Protein AF-A0A397ILP9-F1 (afdb_monomer_lite)

Sequence (125 aa):
MTKKELRLRDDFYSFPTCLKCHKLYNKQEVEDYKENDINSVMKCRHVEFSNLATRRNRQCQTILSEQVLTIDRFKLKFKLVYPFAGIRQQLMAFYNRLNFKNFLRHWLNRTNSDEILSDIYDGQI

Radius of gyration: 21.61 Å; chains: 1; bounding box: 27×54×57 Å

Structure (mmCIF, N/CA/C/O backbone):
data_AF-A0A397ILP9-F1
#
_entry.id   AF-A0A397ILP9-F1
#
loop_
_atom_site.group_PDB
_atom_site.id
_atom_site.type_symbol
_atom_site.label_atom_id
_atom_site.label_alt_id
_atom_site.label_comp_id
_atom_site.label_asym_id
_atom_site.label_entity_id
_atom_site.label_seq_id
_atom_site.pdbx_PDB_ins_code
_atom_site.Cartn_x
_atom_site.Cartn_y
_atom_site.Cartn_z
_atom_site.occupancy
_atom_site.B_iso_or_equiv
_atom_site.auth_seq_id
_atom_site.auth_comp_id
_atom_site.auth_asym_id
_atom_site.auth_atom_id
_atom_site.pdbx_PDB_model_num
ATOM 1 N N . MET A 1 1 ? -5.388 -23.441 -3.699 1.00 49.78 1 MET A N 1
ATOM 2 C CA . MET A 1 1 ? -4.508 -24.589 -4.012 1.00 49.78 1 MET A CA 1
ATOM 3 C C . MET A 1 1 ? -3.718 -24.386 -5.312 1.00 49.78 1 MET A C 1
ATOM 5 O O . MET A 1 1 ? -2.553 -24.743 -5.342 1.00 49.78 1 MET A O 1
ATOM 9 N N . THR A 1 2 ? -4.241 -23.648 -6.293 1.00 55.81 2 THR A N 1
ATOM 10 C CA . THR A 1 2 ? -3.630 -23.375 -7.615 1.00 55.81 2 THR A CA 1
ATOM 11 C C . THR A 1 2 ? -2.305 -22.584 -7.649 1.00 55.81 2 THR A C 1
ATOM 13 O O . THR A 1 2 ? -1.452 -22.865 -8.483 1.00 55.81 2 THR A O 1
ATOM 16 N N . LYS A 1 3 ? -2.062 -21.613 -6.752 1.00 52.75 3 LYS A N 1
ATOM 17 C CA . LYS A 1 3 ? -0.827 -20.782 -6.792 1.00 52.75 3 LYS A CA 1
ATOM 18 C C . LYS A 1 3 ? 0.470 -21.585 -6.563 1.00 52.75 3 LYS A C 1
ATOM 20 O O . LYS A 1 3 ? 1.501 -21.262 -7.145 1.00 52.75 3 LYS A O 1
ATOM 25 N N . LYS A 1 4 ? 0.411 -22.625 -5.716 1.00 55.94 4 LYS A N 1
ATOM 26 C CA . LYS A 1 4 ? 1.566 -23.470 -5.347 1.00 55.94 4 LYS A CA 1
ATOM 27 C C . LYS A 1 4 ? 1.974 -24.414 -6.483 1.00 55.94 4 LYS A C 1
ATOM 29 O O . LYS A 1 4 ? 3.165 -24.609 -6.700 1.00 55.94 4 LYS A O 1
ATOM 34 N N . GLU A 1 5 ? 1.000 -24.952 -7.215 1.00 60.16 5 GLU A N 1
ATOM 35 C CA . GLU A 1 5 ? 1.229 -25.840 -8.366 1.00 60.16 5 GLU A CA 1
ATOM 36 C C . GLU A 1 5 ? 1.837 -25.096 -9.559 1.00 60.16 5 GLU A C 1
ATOM 38 O O . GLU A 1 5 ? 2.723 -25.621 -10.225 1.00 60.16 5 GLU A O 1
ATOM 43 N N . LEU A 1 6 ? 1.447 -23.834 -9.774 1.00 68.25 6 LEU A N 1
ATOM 44 C CA . LEU A 1 6 ? 1.949 -23.010 -10.880 1.00 68.25 6 LEU A CA 1
ATOM 45 C C . LEU A 1 6 ? 3.347 -22.408 -10.639 1.00 68.25 6 LEU A C 1
ATOM 47 O O . LEU A 1 6 ? 3.843 -21.673 -11.489 1.00 68.25 6 LEU A O 1
ATOM 51 N N . ARG A 1 7 ? 3.984 -22.672 -9.484 1.00 55.47 7 ARG A N 1
ATOM 52 C CA . ARG A 1 7 ? 5.273 -22.071 -9.068 1.00 55.47 7 ARG A CA 1
ATOM 53 C C . ARG A 1 7 ? 5.322 -20.540 -9.209 1.00 55.47 7 ARG A C 1
ATOM 55 O O . ARG A 1 7 ? 6.402 -19.965 -9.348 1.00 55.47 7 ARG A O 1
ATOM 62 N N . LEU A 1 8 ? 4.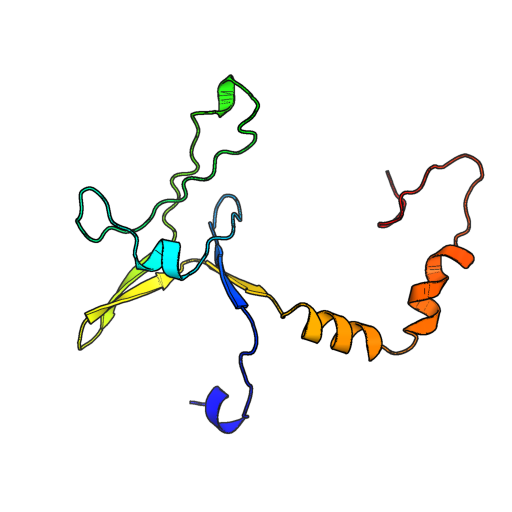168 -19.873 -9.149 1.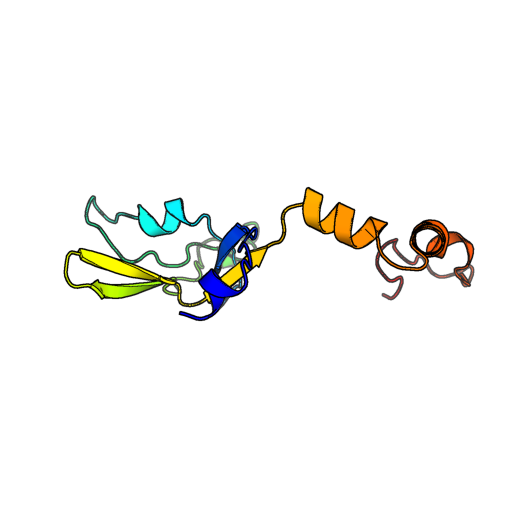00 63.81 8 LEU A N 1
ATOM 63 C CA . LEU A 1 8 ? 4.084 -18.417 -9.180 1.00 63.81 8 LEU A CA 1
ATOM 64 C C . LEU A 1 8 ? 4.617 -17.897 -7.844 1.00 63.81 8 LEU A C 1
ATOM 66 O O . LEU A 1 8 ? 3.904 -17.890 -6.838 1.00 63.81 8 LEU A O 1
ATOM 70 N N . ARG A 1 9 ? 5.901 -17.527 -7.820 1.00 60.94 9 ARG A N 1
ATOM 71 C CA . ARG A 1 9 ? 6.497 -16.848 -6.672 1.00 60.94 9 ARG A CA 1
ATOM 72 C C . ARG A 1 9 ? 5.882 -15.456 -6.548 1.00 60.94 9 ARG A C 1
ATOM 74 O O . ARG A 1 9 ? 5.933 -14.666 -7.486 1.00 60.94 9 ARG A O 1
ATOM 81 N N . ASP A 1 10 ? 5.298 -15.171 -5.387 1.00 64.69 10 ASP A N 1
ATOM 82 C CA . ASP A 1 10 ? 4.909 -13.814 -4.999 1.00 64.69 10 ASP A CA 1
ATOM 83 C C . ASP A 1 10 ? 6.175 -13.084 -4.541 1.00 64.69 10 ASP A C 1
ATOM 85 O O . ASP A 1 10 ? 6.468 -12.989 -3.353 1.00 64.69 10 ASP A O 1
ATOM 89 N N . ASP A 1 11 ? 6.970 -12.607 -5.497 1.00 73.50 11 ASP A N 1
ATOM 90 C CA . ASP A 1 11 ? 8.186 -11.848 -5.193 1.00 73.50 11 ASP A CA 1
ATOM 91 C C . ASP A 1 11 ? 7.895 -10.343 -4.974 1.00 73.50 11 ASP A C 1
ATOM 93 O O . ASP A 1 11 ? 8.792 -9.502 -5.076 1.00 73.50 11 ASP A O 1
ATOM 97 N N . PHE A 1 12 ? 6.632 -9.991 -4.717 1.00 82.88 12 PHE A N 1
ATOM 98 C CA . PHE A 1 12 ? 6.190 -8.622 -4.480 1.00 82.88 12 PHE A CA 1
ATOM 99 C C . PHE A 1 12 ? 6.276 -8.270 -2.995 1.00 82.88 12 PHE A C 1
ATOM 101 O O . PHE A 1 12 ? 5.841 -9.023 -2.121 1.00 82.88 12 PHE A O 1
ATOM 108 N N . TYR A 1 13 ? 6.746 -7.061 -2.710 1.00 87.19 13 TYR A N 1
ATOM 109 C CA . TYR A 1 13 ? 6.564 -6.452 -1.401 1.00 87.19 13 TYR A CA 1
ATOM 110 C C . TYR A 1 13 ? 5.089 -6.086 -1.231 1.00 87.19 13 TYR A C 1
ATOM 112 O O . TYR A 1 13 ? 4.486 -5.480 -2.112 1.00 87.19 13 TYR A O 1
ATOM 120 N N . SER A 1 14 ? 4.495 -6.469 -0.104 1.00 89.88 14 SER A N 1
ATOM 121 C CA . SER A 1 14 ? 3.090 -6.191 0.199 1.00 89.88 14 SER A CA 1
ATOM 122 C C . SER A 1 14 ? 2.990 -5.110 1.264 1.00 89.88 14 SER A C 1
ATOM 124 O O . SER A 1 14 ? 3.424 -5.319 2.396 1.00 89.88 14 SER A O 1
ATOM 126 N N . PHE A 1 15 ? 2.381 -3.981 0.911 1.00 94.50 15 PHE A N 1
ATOM 127 C CA . PHE A 1 15 ? 2.192 -2.854 1.819 1.00 94.50 15 PHE A CA 1
ATOM 128 C C . PHE A 1 15 ? 0.719 -2.723 2.219 1.00 94.50 15 PHE A C 1
ATOM 130 O O . PHE A 1 15 ? -0.130 -2.484 1.349 1.00 94.50 15 PHE A O 1
ATOM 137 N N . PRO A 1 16 ? 0.373 -2.845 3.514 1.00 95.62 16 PRO A N 1
ATOM 138 C CA . PRO A 1 16 ? -0.934 -2.422 3.998 1.00 95.62 16 PRO A CA 1
ATOM 139 C C . PRO A 1 16 ? -1.196 -0.970 3.609 1.00 95.62 16 PRO A C 1
ATOM 141 O O . PRO A 1 16 ? -0.342 -0.100 3.784 1.00 95.62 16 PRO A O 1
ATOM 144 N N . THR A 1 17 ? -2.374 -0.713 3.054 1.00 96.88 17 THR A N 1
ATOM 145 C CA . THR A 1 17 ? -2.704 0.590 2.477 1.00 96.88 17 THR A CA 1
ATOM 146 C C . THR A 1 17 ? -3.977 1.136 3.099 1.00 96.88 17 THR A C 1
ATOM 148 O O . THR A 1 17 ? -4.967 0.425 3.266 1.00 96.88 17 THR A O 1
ATOM 151 N N . CYS A 1 18 ? -3.971 2.422 3.439 1.00 96.94 18 CYS A N 1
ATOM 152 C CA . CYS A 1 18 ? -5.183 3.094 3.881 1.00 96.94 18 CYS A CA 1
ATOM 153 C C . CYS A 1 18 ? -6.170 3.243 2.715 1.00 96.94 18 CYS A C 1
ATOM 155 O O . CYS A 1 18 ? -5.858 3.899 1.729 1.00 96.94 18 CYS A O 1
ATOM 157 N N . LEU A 1 19 ? -7.389 2.717 2.860 1.00 96.12 19 LEU A N 1
ATOM 158 C CA . LEU A 1 19 ? -8.450 2.835 1.849 1.00 96.12 19 LEU A CA 1
ATOM 159 C C . LEU A 1 19 ? -8.884 4.280 1.549 1.00 96.12 19 LEU A C 1
ATOM 161 O O . LEU A 1 19 ? -9.486 4.528 0.513 1.00 96.12 19 LEU A O 1
ATOM 165 N N . LYS A 1 20 ? -8.636 5.224 2.467 1.00 95.12 20 LYS A N 1
ATOM 166 C CA . LYS A 1 20 ? -9.095 6.615 2.333 1.00 95.12 20 LYS A CA 1
ATOM 167 C C . LYS A 1 20 ? -8.040 7.541 1.732 1.00 95.12 20 LYS A C 1
ATOM 169 O O . LYS A 1 20 ? -8.364 8.336 0.863 1.00 95.12 20 LYS A O 1
ATOM 174 N N . CYS A 1 21 ? -6.800 7.474 2.219 1.00 94.19 21 CYS A N 1
ATOM 175 C CA . CYS A 1 21 ? -5.720 8.375 1.788 1.00 94.19 21 CYS A CA 1
ATOM 176 C C . CYS A 1 21 ? -4.579 7.670 1.044 1.00 94.19 21 CYS A C 1
ATOM 178 O O . CYS A 1 21 ? -3.576 8.304 0.742 1.00 94.19 21 CYS A O 1
ATOM 180 N N . HIS A 1 22 ? -4.690 6.362 0.796 1.00 95.12 22 HIS A N 1
ATOM 181 C CA . HIS A 1 22 ? -3.700 5.552 0.075 1.00 95.12 22 HIS A CA 1
ATOM 182 C C . HIS A 1 22 ? -2.287 5.546 0.676 1.00 95.12 22 HIS A C 1
ATOM 184 O O . HIS A 1 22 ? -1.339 5.078 0.048 1.00 95.12 22 HIS A O 1
ATOM 190 N N . LYS A 1 23 ? -2.127 6.001 1.927 1.00 95.94 23 LYS A N 1
ATOM 191 C CA . LYS A 1 23 ? -0.857 5.884 2.641 1.00 95.94 23 LYS A CA 1
ATOM 192 C C . LYS A 1 23 ? -0.476 4.409 2.785 1.00 95.94 23 LYS A C 1
ATOM 194 O O . LYS A 1 23 ? -1.252 3.620 3.329 1.00 95.94 23 LYS A O 1
ATOM 199 N N . LEU A 1 24 ? 0.731 4.087 2.324 1.00 96.50 24 LEU A N 1
ATOM 200 C CA . LEU A 1 24 ? 1.384 2.793 2.496 1.00 96.50 24 LEU A CA 1
ATOM 201 C C . LEU A 1 24 ? 2.042 2.707 3.878 1.00 96.50 24 LEU A C 1
ATOM 203 O O . LEU A 1 24 ? 2.683 3.667 4.319 1.00 96.50 24 LEU A O 1
ATOM 207 N N . TYR A 1 25 ? 1.904 1.552 4.520 1.00 96.56 25 TYR A N 1
ATOM 208 C CA . TYR A 1 25 ? 2.507 1.217 5.809 1.00 96.56 25 TYR A CA 1
ATOM 209 C C . TYR A 1 25 ? 3.428 0.008 5.679 1.00 96.56 25 TYR A C 1
ATOM 211 O O . TYR A 1 25 ? 3.248 -0.819 4.784 1.00 96.56 25 TYR A O 1
ATOM 219 N N . ASN A 1 26 ?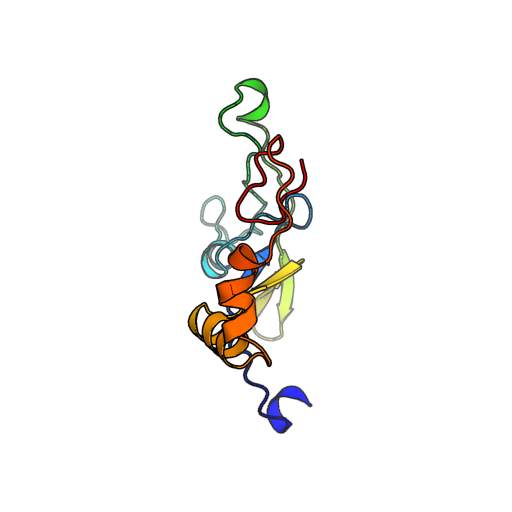 4.400 -0.122 6.585 1.00 94.25 26 ASN A N 1
ATOM 220 C CA . ASN A 1 26 ? 5.150 -1.368 6.699 1.00 94.25 26 ASN A CA 1
ATOM 221 C C . ASN A 1 26 ? 4.249 -2.439 7.334 1.00 94.25 26 ASN A C 1
ATOM 223 O O . ASN A 1 26 ? 3.482 -2.156 8.250 1.00 94.25 26 ASN A O 1
ATOM 227 N N . LYS A 1 27 ? 4.331 -3.680 6.852 1.00 92.56 27 LYS A N 1
ATOM 228 C CA . LYS A 1 27 ? 3.507 -4.778 7.355 1.00 92.56 27 LYS A CA 1
ATOM 229 C C . LYS A 1 27 ? 3.708 -5.025 8.857 1.00 92.56 27 LYS A C 1
ATOM 231 O O . LYS A 1 27 ? 2.717 -5.107 9.574 1.00 92.56 27 LYS A O 1
ATOM 236 N N . GLN A 1 28 ? 4.959 -5.075 9.322 1.00 92.38 28 GLN A N 1
ATOM 237 C CA . GLN A 1 28 ? 5.277 -5.294 10.741 1.00 92.38 28 GLN A CA 1
ATOM 238 C C . GLN A 1 28 ? 4.774 -4.159 11.633 1.00 92.38 28 GLN A C 1
ATOM 240 O O . GLN A 1 28 ? 4.214 -4.419 12.686 1.00 92.38 28 GLN A O 1
ATOM 245 N N . GLU A 1 29 ? 4.867 -2.907 11.175 1.00 93.56 29 GLU A N 1
ATOM 246 C CA . GLU A 1 29 ? 4.350 -1.746 11.918 1.00 93.56 29 GLU A CA 1
ATOM 247 C C . GLU A 1 29 ? 2.852 -1.884 12.238 1.00 93.56 29 GLU A C 1
ATOM 249 O O . GLU A 1 29 ? 2.411 -1.513 13.323 1.00 93.56 29 GLU A O 1
ATOM 254 N N . VAL A 1 30 ? 2.072 -2.429 11.299 1.00 93.38 30 VAL A N 1
ATOM 255 C CA . VAL A 1 30 ? 0.629 -2.632 11.481 1.00 93.38 30 VAL A CA 1
ATOM 256 C C . VAL A 1 30 ? 0.332 -3.889 12.302 1.00 93.38 30 VAL A C 1
ATOM 258 O O . VAL A 1 30 ? -0.632 -3.892 13.065 1.00 93.38 30 VAL A O 1
ATOM 261 N N . GLU A 1 31 ? 1.118 -4.957 12.138 1.00 91.69 31 GLU A N 1
ATOM 262 C CA . GLU A 1 31 ? 0.920 -6.226 12.855 1.00 91.69 31 GLU A CA 1
ATOM 263 C C . GLU A 1 31 ? 1.320 -6.150 14.329 1.00 91.69 31 GLU A C 1
ATOM 265 O O . GLU A 1 31 ? 0.607 -6.681 15.180 1.00 91.69 31 GLU A O 1
ATOM 270 N N . ASP A 1 32 ? 2.402 -5.437 14.631 1.00 92.25 32 ASP A N 1
ATOM 271 C CA . ASP A 1 32 ? 2.949 -5.289 15.981 1.00 92.25 32 ASP A CA 1
ATOM 272 C C . ASP A 1 32 ? 2.329 -4.102 16.739 1.00 92.25 32 ASP A C 1
ATOM 274 O O . ASP A 1 32 ? 2.757 -3.758 17.844 1.00 92.25 32 ASP A O 1
ATOM 278 N N . TYR A 1 33 ? 1.316 -3.457 16.152 1.00 92.50 33 TYR A N 1
ATOM 279 C CA . TYR A 1 33 ? 0.675 -2.286 16.726 1.00 92.50 33 TYR A CA 1
ATOM 280 C C . TYR A 1 33 ? 0.012 -2.588 18.076 1.00 92.50 33 TYR A C 1
ATOM 282 O O . TYR A 1 33 ? -0.844 -3.469 18.207 1.00 92.50 33 TYR A O 1
ATOM 290 N N . LYS A 1 34 ? 0.352 -1.768 19.072 1.00 91.25 34 LYS A N 1
ATOM 291 C CA . LYS A 1 34 ? -0.239 -1.794 20.410 1.00 91.25 34 LYS A CA 1
ATOM 292 C C . LYS A 1 34 ? -0.719 -0.411 20.815 1.00 91.25 34 LYS A C 1
ATOM 294 O O . LYS A 1 34 ? -0.106 0.606 20.491 1.00 91.25 34 LYS A O 1
ATOM 299 N N . GLU A 1 35 ? -1.815 -0.386 21.555 1.00 90.81 35 GLU A N 1
ATOM 300 C CA . GLU A 1 35 ? -2.384 0.809 22.161 1.00 90.81 35 GLU A CA 1
ATOM 301 C C . GLU A 1 35 ? -2.449 0.570 23.668 1.00 90.81 35 GLU A C 1
ATOM 303 O O . GLU A 1 35 ? -3.105 -0.367 24.113 1.00 90.81 35 GLU A O 1
ATOM 308 N N . ASN A 1 36 ? -1.713 1.373 24.445 1.00 90.12 36 ASN A N 1
ATOM 309 C CA . ASN A 1 36 ? -1.532 1.172 25.890 1.00 90.12 36 ASN A CA 1
ATOM 310 C C . ASN A 1 36 ? -1.058 -0.257 26.237 1.00 90.12 36 ASN A C 1
ATOM 312 O O . ASN A 1 36 ? -1.639 -0.913 27.095 1.00 90.12 36 ASN A O 1
ATOM 316 N N . ASP A 1 37 ? -0.056 -0.759 25.504 1.00 88.44 37 ASP A N 1
ATOM 317 C CA . ASP A 1 37 ? 0.501 -2.124 25.598 1.00 88.44 37 ASP A CA 1
ATOM 318 C C . ASP A 1 37 ? -0.462 -3.283 25.285 1.00 88.44 37 ASP A C 1
ATOM 320 O O . ASP A 1 37 ? -0.075 -4.454 25.334 1.00 88.44 37 ASP A O 1
ATOM 324 N N . ILE A 1 38 ? -1.687 -2.975 24.855 1.00 87.31 38 ILE A N 1
ATOM 325 C CA . ILE A 1 38 ? -2.693 -3.953 24.442 1.00 87.31 38 ILE A CA 1
ATOM 326 C C . ILE A 1 38 ? -2.696 -4.051 22.915 1.00 87.31 38 ILE A C 1
ATOM 328 O O . ILE A 1 38 ? -2.687 -3.039 22.210 1.00 87.31 38 ILE A O 1
ATOM 332 N N . ASN A 1 39 ? -2.733 -5.276 22.385 1.00 84.12 39 ASN A N 1
ATOM 333 C CA . ASN A 1 39 ? -2.874 -5.505 20.946 1.00 84.12 39 ASN A CA 1
ATOM 334 C C . ASN A 1 39 ? -4.180 -4.862 20.452 1.00 84.12 39 ASN A C 1
ATOM 336 O O . ASN A 1 39 ? -5.271 -5.248 20.873 1.00 84.12 39 ASN A O 1
ATOM 340 N N . SER A 1 40 ? -4.062 -3.893 19.548 1.00 88.12 40 SER A N 1
ATOM 341 C CA . SER A 1 40 ? -5.184 -3.107 19.028 1.00 88.12 40 SER A CA 1
ATOM 342 C C . SER A 1 40 ? -5.151 -3.105 17.502 1.00 88.12 40 SER A C 1
ATOM 344 O O . SER A 1 40 ? -4.151 -3.456 16.877 1.00 88.12 40 SER A O 1
ATOM 346 N N . VAL A 1 41 ? -6.261 -2.733 16.872 1.00 90.88 41 VAL A N 1
ATOM 347 C CA . VAL A 1 41 ? -6.296 -2.563 15.419 1.00 90.88 41 VAL A CA 1
ATOM 348 C C . VAL A 1 41 ? -5.779 -1.172 15.077 1.00 90.88 41 VAL A C 1
ATOM 350 O O . VAL A 1 41 ? -6.378 -0.162 15.448 1.00 90.88 41 VAL A O 1
ATOM 353 N N . MET A 1 42 ? -4.685 -1.115 14.318 1.00 94.50 42 MET A N 1
ATOM 354 C CA . MET A 1 42 ? -4.099 0.155 13.912 1.00 94.50 42 MET A CA 1
ATOM 355 C C . MET A 1 42 ? -5.062 0.974 13.039 1.00 94.50 42 MET A C 1
ATOM 357 O O . MET A 1 42 ? -5.609 0.505 12.032 1.00 94.50 42 MET A O 1
ATOM 361 N N . LYS A 1 43 ? -5.210 2.248 13.404 1.00 95.69 43 LYS A N 1
ATOM 362 C CA . LYS A 1 43 ? -5.859 3.276 12.586 1.00 95.69 43 LYS A CA 1
ATOM 363 C C . LYS A 1 43 ? -4.808 4.068 11.818 1.00 95.69 43 LYS A C 1
ATOM 365 O O . LYS A 1 43 ? -3.702 4.298 12.302 1.00 95.69 43 LYS A O 1
ATOM 370 N N . CYS A 1 44 ? -5.162 4.527 10.626 1.00 95.88 44 CYS A N 1
ATOM 371 C CA . CYS A 1 44 ? -4.299 5.353 9.800 1.00 95.88 44 CYS A CA 1
ATOM 372 C C . CYS A 1 44 ? -3.983 6.677 10.511 1.00 95.88 44 CYS A C 1
ATOM 374 O O . CYS A 1 44 ? -4.863 7.505 10.743 1.00 95.88 44 CYS A O 1
ATOM 376 N N . ARG A 1 45 ? -2.702 6.891 10.810 1.00 93.31 45 ARG A N 1
ATOM 377 C CA . ARG A 1 45 ? -2.183 8.106 11.459 1.00 93.31 45 ARG A CA 1
ATOM 378 C C . ARG A 1 45 ? -1.689 9.163 10.468 1.00 93.31 45 ARG A C 1
ATOM 380 O O . ARG A 1 45 ? -1.089 10.150 10.877 1.00 93.31 45 ARG A O 1
ATOM 387 N N . HIS A 1 46 ? -1.905 8.959 9.166 1.00 95.00 46 HIS A N 1
ATOM 388 C CA . HIS A 1 46 ? -1.460 9.909 8.151 1.00 95.00 46 HIS A CA 1
ATOM 389 C C . HIS A 1 46 ? -2.163 11.260 8.317 1.00 95.00 46 HIS A C 1
ATOM 391 O O . HIS A 1 46 ? -3.386 11.311 8.476 1.00 95.00 46 HIS A O 1
ATOM 397 N N . VAL A 1 47 ? -1.371 12.330 8.258 1.00 92.38 47 VAL A N 1
ATOM 398 C CA . VAL A 1 47 ? -1.827 13.717 8.214 1.00 92.38 47 VAL A CA 1
ATOM 399 C C . VAL A 1 47 ? -1.474 14.267 6.842 1.00 92.38 47 VAL A C 1
ATOM 401 O O . VAL A 1 47 ? -0.298 14.368 6.487 1.00 92.38 47 VAL A O 1
ATOM 404 N N . GLU A 1 48 ? -2.500 14.611 6.078 1.00 87.56 48 GLU A N 1
ATOM 405 C CA . GLU A 1 48 ? -2.332 15.235 4.773 1.00 87.56 48 GLU A CA 1
ATOM 406 C C . GLU A 1 48 ? -1.898 16.697 4.957 1.00 87.56 48 GLU A C 1
ATOM 408 O O . GLU A 1 48 ? -2.506 17.437 5.735 1.00 87.56 48 GLU A O 1
ATOM 413 N N . PHE A 1 49 ? -0.849 17.119 4.246 1.00 85.06 49 PHE A N 1
ATOM 414 C CA . PHE A 1 49 ? -0.273 18.465 4.354 1.00 85.06 49 PHE A CA 1
ATOM 415 C C . PHE A 1 49 ? 0.076 18.866 5.796 1.00 85.06 49 PHE A C 1
ATOM 417 O O . PHE A 1 49 ? -0.359 19.907 6.293 1.00 85.06 49 PHE A O 1
ATOM 424 N N . SER A 1 50 ? 0.920 18.072 6.461 1.00 82.50 50 SER A N 1
ATOM 425 C CA . SER A 1 50 ? 1.408 18.341 7.826 1.00 82.50 50 SER A CA 1
ATOM 426 C C . SER A 1 50 ? 2.021 19.735 8.011 1.00 82.50 50 SER A C 1
ATOM 428 O O . SER A 1 50 ? 2.101 20.243 9.123 1.00 82.50 50 SER A O 1
ATOM 430 N N . ASN A 1 51 ? 2.447 20.396 6.938 1.00 85.31 51 ASN A N 1
ATOM 431 C CA . ASN A 1 51 ? 3.032 21.729 7.028 1.00 85.31 51 ASN A CA 1
ATOM 432 C C . ASN A 1 51 ? 1.974 22.831 7.231 1.00 85.31 51 ASN A C 1
ATOM 434 O O . ASN A 1 51 ? 2.302 23.874 7.798 1.00 85.31 51 ASN A O 1
ATOM 438 N N . LEU A 1 52 ? 0.703 22.588 6.880 1.00 84.75 52 LEU A N 1
ATOM 439 C CA . LEU A 1 52 ? -0.400 23.540 7.045 1.00 84.75 52 LEU A CA 1
ATOM 440 C C . LEU A 1 52 ? -0.971 23.501 8.468 1.00 84.75 52 LEU A C 1
ATOM 442 O O . LEU A 1 52 ? -1.513 22.485 8.907 1.00 84.75 52 LEU A O 1
ATOM 446 N N . ALA A 1 53 ? -0.921 24.637 9.170 1.00 79.06 53 ALA A N 1
ATOM 447 C CA . ALA A 1 53 ? -1.352 24.756 10.567 1.00 79.06 53 ALA A CA 1
ATOM 448 C C . ALA A 1 53 ? -2.785 24.243 10.820 1.00 79.06 53 ALA A C 1
ATOM 450 O O . ALA A 1 53 ? -3.030 23.554 11.806 1.00 79.06 53 ALA A O 1
ATOM 451 N N . THR A 1 54 ? -3.715 24.494 9.895 1.00 80.56 54 THR A N 1
ATOM 452 C CA . THR A 1 54 ? -5.125 24.075 10.002 1.00 80.56 54 THR A CA 1
ATOM 453 C C . THR A 1 54 ? -5.350 22.569 9.822 1.00 80.56 54 THR A C 1
ATOM 455 O O . THR A 1 54 ? -6.399 22.052 10.217 1.00 80.56 54 THR A O 1
ATOM 458 N N . ARG A 1 55 ? -4.387 21.851 9.226 1.00 77.00 55 ARG A N 1
ATOM 459 C CA . ARG A 1 55 ? -4.484 20.412 8.926 1.00 77.00 55 ARG A CA 1
ATOM 460 C C . ARG A 1 55 ? -3.554 19.539 9.765 1.00 77.00 55 ARG A C 1
ATOM 462 O O . ARG A 1 55 ? -3.807 18.343 9.841 1.00 77.00 55 ARG A O 1
ATOM 469 N N . ARG A 1 56 ? -2.573 20.117 10.472 1.00 73.44 56 ARG A N 1
ATOM 470 C CA . ARG A 1 56 ? -1.595 19.408 11.330 1.00 73.44 56 ARG A CA 1
ATOM 471 C C . ARG A 1 56 ? -2.187 18.350 12.260 1.00 73.44 56 ARG A C 1
ATOM 473 O O . ARG A 1 56 ? -1.579 17.303 12.447 1.00 73.44 56 ARG A O 1
ATOM 480 N N . ASN A 1 57 ? -3.377 18.599 12.799 1.00 77.75 57 ASN A N 1
ATOM 481 C CA . ASN A 1 57 ? -4.012 17.705 13.770 1.00 77.75 57 ASN A CA 1
ATOM 482 C C . ASN A 1 57 ? -5.076 16.778 13.150 1.00 77.75 57 ASN A C 1
ATOM 484 O O . ASN A 1 57 ? -5.714 16.005 13.860 1.00 77.75 57 ASN A O 1
ATOM 488 N N . ARG A 1 58 ? -5.295 16.836 11.828 1.00 87.50 58 ARG A N 1
ATOM 489 C CA . ARG A 1 58 ? -6.333 16.055 11.138 1.00 87.50 58 ARG A CA 1
ATOM 490 C C . ARG A 1 58 ? -5.764 14.729 10.638 1.00 87.50 58 ARG A C 1
ATOM 492 O O . ARG A 1 58 ? -5.398 14.591 9.474 1.00 87.50 58 ARG A O 1
ATOM 499 N N . GLN A 1 59 ? -5.695 13.748 11.534 1.00 92.25 59 GLN A N 1
ATOM 500 C CA . GLN A 1 59 ? -5.331 12.377 11.175 1.00 92.25 59 GLN A CA 1
ATOM 501 C C . GLN A 1 59 ? -6.468 11.669 10.426 1.00 92.25 59 GLN A C 1
ATOM 503 O O . GLN A 1 59 ? -7.647 11.875 10.711 1.00 92.25 59 GLN A O 1
ATOM 508 N N . CYS A 1 60 ? -6.109 10.787 9.491 1.00 94.25 60 CYS A N 1
ATOM 509 C CA . CYS A 1 60 ? -7.063 10.043 8.668 1.00 94.25 60 CYS A CA 1
ATOM 510 C C . CYS A 1 60 ? -7.999 9.124 9.478 1.00 94.25 60 CYS A C 1
ATOM 512 O O . CYS A 1 60 ? -9.178 9.012 9.145 1.00 94.25 60 CYS A O 1
ATOM 514 N N . GLN A 1 61 ? -7.474 8.449 10.506 1.00 94.75 61 GLN A N 1
ATOM 515 C CA . GLN A 1 61 ? -8.177 7.564 11.451 1.00 94.75 61 GLN A CA 1
ATOM 516 C C . GLN A 1 61 ? -8.877 6.328 10.848 1.00 94.75 61 GLN A C 1
ATOM 518 O O . GLN A 1 61 ? -9.534 5.568 11.557 1.00 94.75 61 GLN A O 1
ATOM 523 N N . THR A 1 62 ? -8.711 6.068 9.550 1.00 96.88 62 THR A N 1
ATOM 524 C CA . THR A 1 62 ? -9.284 4.893 8.878 1.00 96.88 62 THR A CA 1
ATOM 525 C C . THR A 1 62 ? -8.629 3.601 9.363 1.00 96.88 62 THR A C 1
ATOM 527 O O . THR A 1 62 ? -7.407 3.496 9.388 1.00 96.88 62 THR A O 1
ATOM 530 N N . ILE A 1 63 ? -9.438 2.604 9.715 1.00 96.12 63 ILE A N 1
ATOM 531 C CA . ILE A 1 63 ? -8.978 1.278 10.152 1.00 96.12 63 ILE A CA 1
ATOM 532 C C . ILE A 1 63 ? -8.253 0.558 9.002 1.00 96.12 63 ILE A C 1
ATOM 534 O O . ILE A 1 63 ? -8.786 0.492 7.893 1.00 96.12 63 ILE A O 1
ATOM 538 N N . LEU A 1 64 ? -7.064 0.005 9.267 1.00 96.31 64 LEU A N 1
ATOM 539 C CA . LEU A 1 64 ? -6.218 -0.628 8.243 1.00 96.31 64 LEU A CA 1
ATOM 540 C C . LEU A 1 64 ? -6.488 -2.129 8.045 1.00 96.31 64 LEU A C 1
ATOM 542 O O . LEU A 1 64 ? -6.264 -2.663 6.956 1.00 96.31 64 LEU A O 1
ATOM 546 N N . SER A 1 65 ? -6.966 -2.817 9.078 1.00 94.38 65 SER A N 1
ATOM 547 C CA . SER A 1 65 ? -7.139 -4.270 9.083 1.00 94.38 65 SER A CA 1
ATOM 548 C C . SER A 1 65 ? -8.366 -4.706 9.874 1.00 94.38 65 SER A C 1
ATOM 550 O O . SER A 1 65 ? -8.930 -3.958 10.667 1.00 94.38 65 SER A O 1
ATOM 552 N N . GLU A 1 66 ? -8.793 -5.934 9.628 1.00 92.69 66 GLU A N 1
ATOM 553 C CA . GLU A 1 66 ? -9.816 -6.633 10.395 1.00 92.69 66 GLU A CA 1
ATOM 554 C C . GLU A 1 66 ? -9.162 -7.810 11.112 1.00 92.69 66 GLU A C 1
ATOM 556 O O . GLU A 1 66 ? -8.274 -8.469 10.564 1.00 92.69 66 GLU A O 1
ATOM 561 N N . GLN A 1 67 ? -9.586 -8.074 12.345 1.00 87.81 67 GLN A N 1
ATOM 562 C CA . GLN A 1 67 ? -9.178 -9.280 13.053 1.00 87.81 67 GLN A CA 1
ATOM 563 C C . GLN A 1 67 ? -10.054 -10.440 12.593 1.00 87.81 67 GLN A C 1
ATOM 565 O O . GLN A 1 67 ? -11.279 -10.374 12.662 1.00 87.81 67 GLN A O 1
ATOM 570 N N . VAL A 1 68 ? -9.417 -11.508 12.127 1.00 86.75 68 VAL A N 1
ATOM 571 C CA . VAL A 1 68 ? -10.085 -12.741 11.719 1.00 86.75 68 VAL A CA 1
ATOM 572 C C . VAL A 1 68 ? -9.693 -13.840 12.696 1.00 86.75 68 VAL A C 1
ATOM 574 O O . VAL A 1 68 ? -8.503 -14.100 12.913 1.00 86.75 68 VAL A O 1
ATOM 577 N N . LEU A 1 69 ? -10.697 -14.488 13.287 1.00 81.44 69 LEU A N 1
ATOM 578 C CA . LEU A 1 69 ? -10.485 -15.651 14.140 1.00 81.44 69 LEU A CA 1
ATOM 579 C C . LEU A 1 69 ? -9.940 -16.799 13.281 1.00 81.44 69 LEU A C 1
ATOM 581 O O . LEU A 1 69 ? -10.546 -17.182 12.282 1.00 81.44 69 LEU A O 1
ATOM 585 N N . THR A 1 70 ? -8.782 -17.333 13.652 1.00 76.88 70 THR A N 1
ATOM 586 C CA . THR A 1 70 ? -8.241 -18.574 13.084 1.00 76.88 70 THR A CA 1
ATOM 587 C C . THR A 1 70 ? -8.173 -19.617 14.198 1.00 76.88 70 THR A C 1
ATOM 589 O O . THR A 1 70 ? -8.095 -19.242 15.365 1.00 76.88 70 THR A O 1
ATOM 592 N N . ILE A 1 71 ? -8.180 -20.906 13.834 1.00 74.25 71 ILE A N 1
ATOM 593 C CA . ILE A 1 71 ? -8.217 -22.065 14.752 1.00 74.25 71 ILE A CA 1
ATOM 594 C C . ILE A 1 71 ? -7.226 -21.932 15.922 1.00 74.25 71 ILE A C 1
ATOM 596 O O . ILE A 1 71 ? -7.590 -22.257 17.044 1.00 74.25 71 ILE A O 1
ATOM 600 N N . ASP A 1 72 ? -6.032 -21.374 15.688 1.00 62.22 72 ASP A N 1
ATOM 601 C CA . ASP A 1 72 ? -5.003 -21.261 16.729 1.00 62.22 72 ASP A CA 1
ATOM 602 C C . ASP A 1 72 ? -4.776 -19.838 17.276 1.00 62.22 72 ASP A C 1
ATOM 604 O O . ASP A 1 72 ? -4.243 -19.713 18.377 1.00 62.22 72 ASP A O 1
ATOM 608 N N . ARG A 1 73 ? -5.130 -18.760 16.541 1.00 73.69 73 ARG A N 1
ATOM 609 C CA . ARG A 1 73 ? -4.889 -17.334 16.906 1.00 73.69 73 ARG A CA 1
ATOM 610 C C . ARG A 1 73 ? -5.737 -16.351 16.085 1.00 73.69 73 ARG A C 1
ATOM 612 O O . ARG A 1 73 ? -6.246 -16.688 15.018 1.00 73.69 73 ARG A O 1
ATOM 619 N N . PHE A 1 74 ? -5.789 -15.087 16.510 1.00 75.69 74 PHE A N 1
ATOM 620 C CA . PHE A 1 74 ? -6.227 -13.979 15.653 1.00 75.69 74 PHE A CA 1
ATOM 621 C C . PHE A 1 74 ? -5.187 -13.697 14.560 1.00 75.69 74 PHE A C 1
ATOM 623 O O . PHE A 1 74 ? -3.996 -13.566 14.846 1.00 75.69 74 PHE A O 1
ATOM 630 N N . LYS A 1 75 ? -5.637 -13.579 13.308 1.00 83.94 75 LYS A N 1
ATOM 631 C CA . LYS A 1 75 ? -4.831 -13.062 12.193 1.00 83.94 75 LYS A CA 1
ATOM 632 C C . LYS A 1 75 ? -5.398 -11.732 11.729 1.00 83.94 75 LYS A C 1
ATOM 634 O O . LYS A 1 75 ? -6.613 -11.575 11.625 1.00 83.94 75 LYS A O 1
ATOM 639 N N . LEU A 1 76 ? -4.517 -10.791 11.410 1.00 88.75 76 LEU A N 1
ATOM 640 C CA . LEU A 1 76 ? -4.921 -9.541 10.785 1.00 88.75 76 LEU A CA 1
ATOM 641 C C . LEU A 1 76 ? -5.098 -9.750 9.284 1.00 88.75 76 LEU A C 1
ATOM 643 O O . LEU A 1 76 ? -4.208 -10.241 8.588 1.00 88.75 76 LEU A O 1
ATOM 647 N N . LYS A 1 77 ? -6.262 -9.352 8.783 1.00 92.25 77 LYS A N 1
ATOM 648 C CA . LYS A 1 77 ? -6.553 -9.251 7.359 1.00 92.25 77 LYS A CA 1
ATOM 6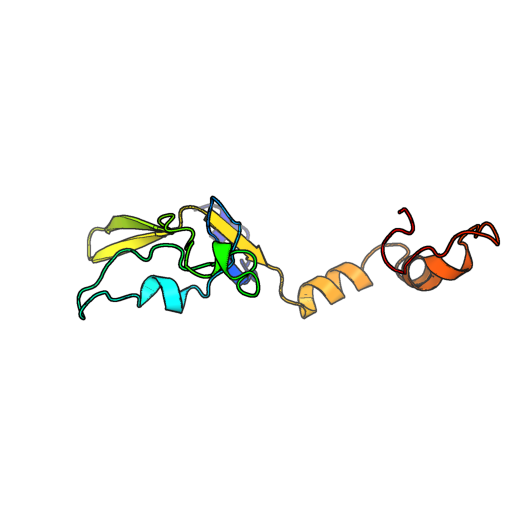49 C C . LYS A 1 77 ? -6.562 -7.775 6.986 1.00 92.25 77 LYS A C 1
ATOM 651 O O . LYS A 1 77 ? -7.453 -7.037 7.399 1.00 92.25 77 LYS A O 1
ATOM 656 N N . PHE A 1 78 ? -5.565 -7.325 6.230 1.00 93.81 78 PHE A N 1
ATOM 657 C CA . PHE A 1 78 ? -5.533 -5.944 5.745 1.00 93.81 78 PHE A CA 1
ATOM 658 C C . PHE A 1 78 ? -6.702 -5.679 4.799 1.00 93.81 78 PHE A C 1
ATOM 660 O O . PHE A 1 78 ? -7.017 -6.516 3.951 1.00 93.81 78 PHE A O 1
ATOM 667 N N . LYS A 1 79 ? -7.324 -4.503 4.932 1.00 95.25 79 LYS A N 1
ATOM 668 C CA . LYS A 1 79 ? -8.450 -4.107 4.077 1.00 95.25 79 LYS A CA 1
ATOM 669 C C . LYS A 1 79 ? -8.018 -3.825 2.641 1.00 95.25 79 LYS A C 1
ATOM 671 O O . LYS A 1 79 ? -8.758 -4.122 1.711 1.00 95.25 79 LYS A O 1
ATOM 676 N N . LEU A 1 80 ? -6.819 -3.269 2.472 1.00 95.94 80 LEU A N 1
ATOM 677 C CA . LEU A 1 80 ? -6.193 -3.044 1.177 1.00 95.94 80 LEU A CA 1
ATOM 678 C C . LEU A 1 80 ? -4.701 -3.359 1.271 1.00 95.94 80 LEU A C 1
ATOM 680 O O . LEU A 1 80 ? -4.031 -2.981 2.235 1.00 95.94 80 LEU A O 1
ATOM 684 N N . VAL A 1 81 ? -4.191 -4.043 0.250 1.00 94.50 81 VAL A N 1
ATOM 685 C CA . VAL A 1 81 ? -2.770 -4.349 0.092 1.00 94.50 81 VAL A CA 1
ATOM 686 C C . VAL A 1 81 ? -2.326 -3.819 -1.257 1.00 94.50 81 VAL A C 1
ATOM 688 O O . VAL A 1 81 ? -2.929 -4.141 -2.278 1.00 94.50 81 VAL A O 1
ATOM 691 N N . TYR A 1 82 ? -1.258 -3.033 -1.249 1.00 94.75 82 TYR A N 1
ATOM 692 C CA . TYR A 1 82 ? -0.583 -2.599 -2.4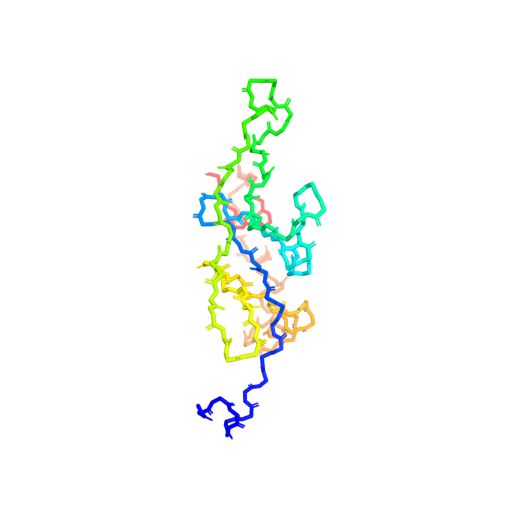57 1.00 94.75 82 TYR A CA 1
ATOM 693 C C . TYR A 1 82 ? 0.613 -3.522 -2.728 1.00 94.75 82 TYR A C 1
ATOM 695 O O . TYR A 1 82 ? 1.545 -3.560 -1.912 1.00 94.75 82 TYR A O 1
ATOM 703 N N . PRO A 1 83 ? 0.597 -4.294 -3.828 1.00 91.50 83 PRO A N 1
ATOM 704 C CA . PRO A 1 83 ? 1.743 -5.080 -4.248 1.00 91.50 83 PRO A CA 1
ATOM 705 C C . PRO A 1 83 ? 2.753 -4.183 -4.969 1.00 91.50 83 PRO A C 1
ATOM 707 O O . PRO A 1 83 ? 2.409 -3.430 -5.877 1.00 91.50 83 PRO A O 1
ATOM 710 N N . PHE A 1 84 ? 4.021 -4.296 -4.597 1.00 90.06 84 PHE A N 1
ATOM 711 C CA . PHE A 1 84 ? 5.108 -3.547 -5.209 1.00 90.06 84 PHE A CA 1
ATOM 712 C C . PHE A 1 84 ? 6.208 -4.496 -5.670 1.00 90.06 84 PHE A C 1
ATOM 714 O O . PHE A 1 84 ? 6.786 -5.238 -4.874 1.00 90.06 84 PHE A O 1
ATOM 721 N N . ALA A 1 85 ? 6.508 -4.469 -6.967 1.00 89.56 85 ALA A N 1
ATOM 722 C CA . ALA A 1 85 ? 7.628 -5.223 -7.518 1.00 89.56 85 ALA A CA 1
ATOM 723 C C . ALA A 1 85 ? 8.939 -4.625 -7.004 1.00 89.56 85 ALA A C 1
ATOM 725 O O . ALA A 1 85 ? 9.086 -3.405 -6.957 1.00 89.56 85 ALA A O 1
ATOM 726 N N . GLY A 1 86 ? 9.917 -5.454 -6.649 1.00 86.62 86 GLY A N 1
ATOM 727 C CA . GLY A 1 86 ? 11.221 -4.935 -6.242 1.00 86.62 86 GLY A CA 1
ATOM 728 C C . GLY A 1 86 ? 11.887 -4.149 -7.373 1.00 86.62 86 GLY A C 1
ATOM 729 O O . GLY A 1 86 ? 11.715 -4.481 -8.545 1.00 86.62 86 GLY A O 1
ATOM 730 N N . ILE A 1 87 ? 12.701 -3.144 -7.037 1.00 88.69 87 ILE A N 1
ATOM 731 C CA . ILE A 1 87 ? 13.377 -2.301 -8.039 1.00 88.69 87 ILE A CA 1
ATOM 732 C C . ILE A 1 87 ? 14.127 -3.132 -9.088 1.00 88.69 87 ILE A C 1
ATOM 734 O O . ILE A 1 87 ? 14.029 -2.866 -10.279 1.00 88.69 87 ILE A O 1
ATOM 738 N N . ARG A 1 88 ? 14.791 -4.218 -8.673 1.00 88.44 88 ARG A N 1
ATOM 739 C CA . ARG A 1 88 ? 15.485 -5.135 -9.585 1.00 88.44 88 ARG A CA 1
ATOM 740 C C . ARG A 1 88 ? 14.541 -5.775 -10.605 1.00 88.44 88 ARG A C 1
ATOM 742 O O . ARG A 1 88 ? 14.893 -5.873 -11.773 1.00 88.44 88 ARG A O 1
ATOM 749 N N . GLN A 1 89 ? 13.354 -6.202 -10.178 1.00 88.31 89 GLN A N 1
ATOM 750 C CA . GLN A 1 89 ? 12.356 -6.783 -11.079 1.00 88.31 89 GLN A CA 1
ATOM 751 C C . GLN A 1 89 ? 11.786 -5.736 -12.020 1.00 88.31 89 GLN A C 1
ATOM 753 O O . GLN A 1 89 ? 11.632 -6.020 -13.201 1.00 88.31 89 GLN A O 1
ATOM 758 N N . GLN A 1 90 ? 11.512 -4.530 -11.516 1.00 88.75 90 GLN A N 1
ATOM 759 C CA . GLN A 1 90 ? 11.051 -3.427 -12.355 1.00 88.75 90 GLN A CA 1
ATOM 760 C C . GLN A 1 90 ? 12.093 -3.082 -13.425 1.00 88.75 90 GLN A C 1
ATOM 762 O O . GLN A 1 90 ? 11.746 -2.967 -14.596 1.00 88.75 90 GLN A O 1
ATOM 767 N N . LEU A 1 91 ? 13.374 -3.009 -13.050 1.00 89.38 91 LEU A N 1
ATOM 768 C CA . LEU A 1 91 ? 14.480 -2.767 -13.977 1.00 89.38 91 LEU A CA 1
ATOM 769 C C . LEU A 1 91 ? 14.639 -3.896 -14.997 1.00 89.38 91 LEU A C 1
ATOM 771 O O . LEU A 1 91 ? 14.781 -3.619 -16.182 1.00 89.38 91 LEU A O 1
ATOM 775 N N . MET A 1 92 ? 14.571 -5.160 -14.569 1.00 90.06 92 MET A N 1
ATOM 776 C CA . MET A 1 92 ? 14.603 -6.309 -15.482 1.00 90.06 92 MET A CA 1
ATOM 777 C C . MET A 1 92 ? 13.424 -6.278 -16.457 1.00 90.06 92 MET A C 1
ATOM 779 O O . MET A 1 92 ? 13.615 -6.440 -17.658 1.00 90.06 92 MET A O 1
ATOM 783 N N . ALA A 1 93 ? 12.212 -6.030 -15.956 1.00 88.94 93 ALA A N 1
ATOM 784 C CA . ALA A 1 93 ? 11.018 -5.910 -16.779 1.00 88.94 93 ALA A CA 1
ATOM 785 C C . ALA A 1 93 ? 11.146 -4.762 -17.784 1.00 88.94 93 ALA A C 1
ATOM 787 O O . ALA A 1 93 ? 10.768 -4.935 -18.935 1.00 88.94 93 ALA A O 1
ATOM 788 N N . PHE A 1 94 ? 11.703 -3.620 -17.372 1.00 87.12 94 PHE A N 1
ATOM 789 C CA . PHE A 1 94 ? 11.931 -2.468 -18.239 1.00 87.12 94 PHE A CA 1
ATOM 790 C C . PHE A 1 94 ? 12.996 -2.746 -19.308 1.00 87.12 94 PHE A C 1
ATOM 792 O O . PHE A 1 94 ? 12.741 -2.509 -20.486 1.00 87.12 94 PHE A O 1
ATOM 799 N N . TYR A 1 95 ? 14.142 -3.312 -18.922 1.00 90.44 95 TYR A N 1
ATOM 800 C CA . TYR A 1 95 ? 15.229 -3.685 -19.832 1.00 90.44 95 TYR A CA 1
ATOM 801 C C . TYR A 1 95 ? 14.784 -4.700 -20.893 1.00 90.44 95 TYR A C 1
ATOM 803 O O . TYR A 1 95 ? 15.156 -4.588 -22.058 1.00 90.44 95 TYR A O 1
ATOM 811 N N . ASN A 1 96 ? 13.942 -5.658 -20.500 1.00 91.44 96 ASN A N 1
ATOM 812 C CA . ASN A 1 96 ? 13.437 -6.707 -21.384 1.00 91.44 96 ASN A CA 1
ATOM 813 C C . ASN A 1 96 ? 12.269 -6.256 -22.281 1.00 91.44 96 ASN A C 1
ATOM 815 O O . ASN A 1 96 ? 11.769 -7.061 -23.068 1.00 91.44 96 ASN A O 1
ATOM 819 N N . ARG A 1 97 ? 11.803 -4.999 -22.191 1.00 91.19 97 ARG A N 1
ATOM 820 C CA . ARG A 1 97 ? 10.784 -4.489 -23.119 1.00 91.19 97 ARG A CA 1
ATOM 821 C C . ARG A 1 97 ? 11.351 -4.419 -24.533 1.00 91.19 97 ARG A C 1
ATOM 823 O O . ARG A 1 97 ? 12.459 -3.926 -24.756 1.00 91.19 97 ARG A O 1
ATOM 830 N N . LEU A 1 98 ? 10.540 -4.826 -25.508 1.00 92.12 98 LEU A N 1
ATOM 831 C CA . LEU A 1 98 ? 10.826 -4.543 -26.911 1.00 92.12 98 LEU A CA 1
ATOM 832 C C . LEU A 1 98 ? 11.027 -3.028 -27.077 1.00 92.12 98 LEU A C 1
ATOM 834 O O . LEU A 1 98 ? 10.308 -2.239 -26.468 1.00 92.12 98 LEU A O 1
ATOM 838 N N . ASN A 1 99 ? 12.008 -2.621 -27.882 1.00 87.50 99 ASN A N 1
ATOM 839 C CA . ASN A 1 99 ? 12.358 -1.212 -28.097 1.00 87.50 99 ASN A CA 1
ATOM 840 C C . ASN A 1 99 ? 12.892 -0.459 -26.859 1.00 87.50 99 ASN A C 1
ATOM 842 O O . ASN A 1 99 ? 12.915 0.769 -26.879 1.00 87.50 99 ASN A O 1
ATOM 846 N N . PHE A 1 100 ? 13.398 -1.144 -25.821 1.00 86.81 100 PHE A N 1
ATOM 847 C CA . PHE A 1 100 ? 14.041 -0.513 -24.652 1.00 86.81 100 PHE A CA 1
ATOM 848 C C . PHE A 1 100 ? 15.002 0.635 -25.019 1.00 86.81 100 PHE A C 1
ATOM 850 O O . PHE A 1 100 ? 14.882 1.743 -24.499 1.00 86.81 100 PHE A O 1
ATOM 857 N N . LYS A 1 101 ? 15.907 0.412 -25.985 1.00 87.50 101 LYS A N 1
ATOM 858 C CA . LYS A 1 101 ? 16.848 1.445 -26.459 1.00 87.50 101 LYS A CA 1
ATOM 859 C C . LYS A 1 101 ? 16.150 2.679 -27.044 1.00 87.50 101 LYS A C 1
ATOM 861 O O . LYS A 1 101 ? 16.653 3.786 -26.874 1.00 87.50 101 LYS A O 1
ATOM 866 N N . ASN A 1 102 ? 15.011 2.497 -27.710 1.00 86.38 102 ASN A N 1
ATOM 867 C CA . ASN A 1 102 ? 14.234 3.603 -28.268 1.00 86.38 102 ASN A CA 1
ATOM 868 C C . ASN A 1 102 ? 13.531 4.383 -27.151 1.00 86.38 102 ASN A C 1
ATOM 870 O O . ASN A 1 102 ? 13.530 5.607 -27.195 1.00 86.38 102 ASN A O 1
ATOM 874 N N . PHE A 1 103 ? 13.027 3.710 -26.108 1.00 83.31 103 PHE A N 1
ATOM 875 C CA . PHE A 1 103 ? 12.457 4.385 -24.934 1.00 83.31 103 PHE A CA 1
ATOM 876 C C . PHE A 1 103 ? 13.485 5.261 -24.205 1.00 83.31 103 PHE A C 1
ATOM 878 O O . PHE A 1 103 ? 13.165 6.387 -23.838 1.00 83.31 103 PHE A O 1
ATOM 885 N N . LEU A 1 104 ? 14.741 4.811 -24.081 1.00 83.75 104 LEU A N 1
ATOM 886 C CA . LEU A 1 104 ? 15.825 5.638 -23.522 1.00 83.75 104 LEU A CA 1
ATOM 887 C C . LEU A 1 104 ? 16.117 6.902 -24.348 1.00 83.75 104 LEU A C 1
ATOM 889 O O . LEU A 1 104 ? 16.672 7.873 -23.840 1.00 83.75 104 LEU A O 1
ATOM 893 N N . ARG A 1 105 ? 15.766 6.876 -25.634 1.00 84.00 105 ARG A N 1
ATOM 894 C CA . ARG A 1 105 ? 15.997 7.948 -26.605 1.00 84.00 105 ARG A CA 1
ATOM 895 C C . ARG A 1 105 ? 14.724 8.701 -26.968 1.00 84.00 105 ARG A C 1
ATOM 897 O O . ARG A 1 105 ? 14.768 9.538 -27.859 1.00 84.00 105 ARG A O 1
ATOM 904 N N . HIS A 1 106 ? 13.610 8.452 -26.281 1.00 77.56 106 HIS A N 1
ATOM 905 C CA . HIS A 1 106 ? 12.331 9.081 -26.607 1.00 77.56 106 HIS A CA 1
ATOM 906 C C . HIS A 1 106 ? 12.411 10.615 -26.560 1.00 77.56 106 HIS A C 1
ATOM 908 O O . HIS A 1 106 ? 11.737 11.299 -27.321 1.00 77.56 106 HIS A O 1
ATOM 914 N N . TRP A 1 107 ? 13.279 11.163 -25.706 1.00 73.06 107 TRP A N 1
ATOM 915 C CA . TRP A 1 107 ? 13.528 12.600 -25.621 1.00 73.06 107 TRP A CA 1
ATOM 916 C C . TRP A 1 107 ? 14.149 13.204 -26.896 1.00 73.06 107 TRP A C 1
ATOM 918 O O . TRP A 1 107 ? 13.869 14.360 -27.187 1.00 73.06 107 TRP A O 1
ATOM 928 N N . LEU A 1 108 ? 14.935 12.443 -27.675 1.00 75.25 108 LEU A N 1
ATOM 929 C CA . LEU A 1 108 ? 15.580 12.924 -28.912 1.00 75.25 108 LEU A CA 1
ATOM 930 C C . LEU A 1 108 ? 14.573 13.209 -30.030 1.00 75.25 108 LEU A C 1
ATOM 932 O O . LEU A 1 108 ? 14.827 14.052 -30.880 1.00 75.25 108 LEU A O 1
ATOM 936 N N . ASN A 1 109 ? 13.446 12.497 -30.028 1.00 73.56 109 ASN A N 1
ATOM 937 C CA . ASN A 1 109 ? 12.416 12.603 -31.060 1.00 73.56 109 ASN A CA 1
ATOM 938 C C . ASN A 1 109 ? 11.226 13.464 -30.609 1.00 73.56 109 ASN A C 1
ATOM 940 O O . ASN A 1 109 ? 10.173 13.421 -31.244 1.00 73.56 109 ASN A O 1
ATOM 944 N N . ARG A 1 110 ? 11.345 14.205 -29.497 1.00 71.06 110 ARG A N 1
ATOM 945 C CA . ARG A 1 110 ? 10.289 15.130 -29.072 1.00 71.06 110 ARG A CA 1
ATOM 946 C C . ARG A 1 110 ? 10.218 16.283 -30.075 1.00 71.06 110 ARG A C 1
ATOM 948 O O . ARG A 1 110 ? 11.186 17.018 -30.246 1.00 71.06 110 ARG A O 1
ATOM 955 N N . THR A 1 111 ? 9.067 16.459 -30.718 1.00 69.94 111 THR A N 1
ATOM 956 C CA . THR A 1 111 ? 8.700 17.724 -31.363 1.00 69.94 111 THR A CA 1
ATOM 957 C C . THR A 1 111 ? 8.442 18.744 -30.263 1.00 69.94 111 THR A C 1
ATOM 959 O O . THR A 1 111 ? 7.327 18.848 -29.758 1.00 69.94 111 THR A O 1
ATOM 962 N N . ASN A 1 112 ? 9.490 19.445 -29.842 1.00 65.62 112 ASN A N 1
ATOM 963 C CA . ASN A 1 112 ? 9.351 20.578 -28.940 1.00 65.62 112 ASN A CA 1
ATOM 964 C C . ASN A 1 112 ? 8.877 21.775 -29.770 1.00 65.62 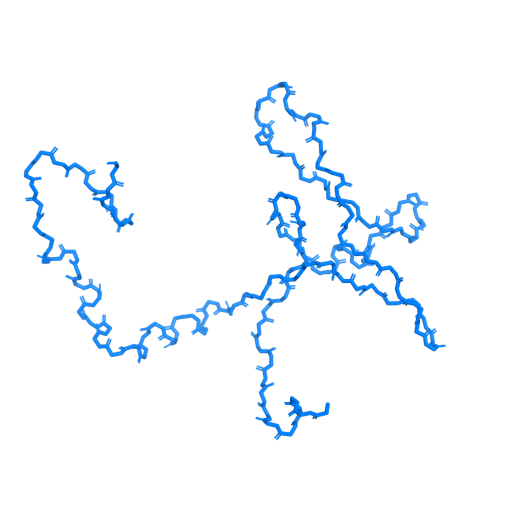112 ASN A C 1
ATOM 966 O O . ASN A 1 112 ? 9.536 22.153 -30.735 1.00 65.62 112 ASN A O 1
ATOM 970 N N . SER A 1 113 ? 7.741 22.367 -29.414 1.00 65.19 113 SER A N 1
ATOM 971 C CA . SER A 1 113 ? 7.499 23.769 -29.751 1.00 65.19 113 SER A CA 1
ATOM 972 C C . SER A 1 113 ? 8.464 24.609 -28.917 1.00 65.19 113 SER A C 1
ATOM 974 O O . SER A 1 113 ? 8.525 24.400 -27.703 1.00 65.19 113 SER A O 1
ATOM 976 N N . ASP A 1 114 ? 9.176 25.552 -29.534 1.00 61.31 114 ASP A N 1
ATOM 977 C CA . ASP A 1 114 ? 10.219 26.372 -28.887 1.00 61.31 114 ASP A CA 1
ATOM 978 C C . ASP A 1 114 ? 9.735 27.150 -27.639 1.00 61.31 114 ASP A C 1
ATOM 980 O O . ASP A 1 114 ? 10.542 27.659 -26.866 1.00 61.31 114 ASP A O 1
ATOM 984 N N . GLU A 1 115 ? 8.421 27.207 -27.403 1.00 61.88 115 GLU A N 1
ATOM 985 C CA . GLU A 1 115 ? 7.775 27.981 -26.338 1.00 61.88 115 GLU A CA 1
ATOM 986 C C . GLU A 1 115 ? 7.284 27.156 -25.129 1.00 61.88 115 GLU A C 1
ATOM 988 O O . GLU A 1 115 ? 6.769 27.739 -24.175 1.00 61.88 115 GLU A O 1
ATOM 993 N N . ILE A 1 116 ? 7.429 25.820 -25.116 1.00 62.62 116 ILE A N 1
ATOM 994 C CA . ILE A 1 116 ? 6.893 24.976 -24.026 1.00 62.62 116 ILE A CA 1
ATOM 995 C C . ILE A 1 116 ? 8.017 24.288 -23.245 1.00 62.62 116 ILE A C 1
ATOM 997 O O . ILE A 1 116 ? 8.702 23.394 -23.743 1.00 62.62 116 ILE A O 1
ATOM 1001 N N . LEU A 1 117 ? 8.150 24.648 -21.964 1.00 60.28 117 LEU A N 1
ATOM 1002 C CA . LEU A 1 117 ? 8.902 23.868 -20.978 1.00 60.28 117 LEU A CA 1
ATOM 1003 C C . LEU A 1 117 ? 8.111 22.600 -20.623 1.00 60.28 117 LEU A C 1
ATOM 1005 O O . LEU A 1 117 ? 7.336 22.575 -19.671 1.00 60.28 117 LEU A O 1
ATOM 1009 N N . SER A 1 118 ? 8.307 21.536 -21.398 1.00 57.53 118 SER A N 1
ATOM 1010 C CA . SER A 1 118 ? 7.822 20.199 -21.052 1.00 57.53 118 SER A CA 1
ATOM 1011 C C . SER A 1 118 ? 8.777 19.561 -20.039 1.00 57.53 118 SER A C 1
ATOM 1013 O O . SER A 1 118 ? 9.980 19.478 -20.313 1.00 57.53 118 SER A O 1
ATOM 1015 N N . ASP A 1 119 ? 8.286 19.085 -18.896 1.00 57.25 119 ASP A N 1
ATOM 1016 C CA . ASP A 1 119 ? 9.130 18.327 -17.976 1.00 57.25 119 ASP A CA 1
ATOM 1017 C C . ASP A 1 119 ? 9.500 16.933 -18.548 1.00 57.25 119 ASP A C 1
ATOM 1019 O O . ASP A 1 119 ? 9.105 16.510 -19.645 1.00 57.25 119 ASP A O 1
ATOM 1023 N N . ILE A 1 120 ? 10.374 16.217 -17.839 1.00 56.03 120 ILE A N 1
ATOM 1024 C CA . ILE A 1 120 ? 10.890 14.915 -18.291 1.00 56.03 120 ILE A CA 1
ATOM 1025 C C . ILE A 1 120 ? 9.795 13.830 -18.223 1.00 56.03 120 ILE A C 1
ATOM 1027 O O . ILE A 1 120 ? 9.898 12.838 -18.950 1.00 56.03 120 ILE A O 1
ATOM 1031 N N . TYR A 1 121 ? 8.736 14.048 -17.437 1.00 55.31 121 TYR A N 1
ATOM 1032 C CA . TYR A 1 121 ? 7.650 13.110 -17.173 1.00 55.31 121 TYR A CA 1
ATOM 1033 C C . TYR A 1 121 ? 6.355 13.594 -17.846 1.00 55.31 121 TYR A C 1
ATOM 1035 O O . TYR A 1 121 ? 5.504 14.222 -17.239 1.00 55.31 121 TYR A O 1
ATOM 1043 N N . ASP A 1 122 ? 6.210 13.239 -19.120 1.00 52.84 122 ASP A N 1
ATOM 1044 C CA . ASP A 1 122 ? 4.988 13.387 -19.924 1.00 52.84 122 ASP A CA 1
ATOM 1045 C C . ASP A 1 122 ? 4.556 14.791 -20.367 1.00 52.84 122 ASP A C 1
ATOM 1047 O O . ASP A 1 122 ? 3.561 14.895 -21.075 1.00 52.84 122 ASP A O 1
ATOM 1051 N N . GLY A 1 123 ? 5.344 15.841 -20.128 1.00 46.72 123 GLY A N 1
ATOM 1052 C CA . GLY A 1 123 ? 5.408 16.988 -21.042 1.00 46.72 123 GLY A CA 1
ATOM 1053 C C . GLY A 1 123 ? 4.085 17.665 -21.433 1.00 46.72 123 GLY A C 1
ATOM 1054 O O . GLY A 1 123 ? 3.990 18.215 -22.530 1.00 46.72 123 GLY A O 1
ATOM 1055 N N . GLN A 1 124 ? 3.090 17.652 -20.551 1.00 42.84 124 GLN A N 1
ATOM 1056 C CA . GLN A 1 124 ? 1.889 18.474 -20.642 1.00 42.84 124 GLN A CA 1
ATOM 1057 C C . GLN A 1 124 ? 1.639 19.106 -19.273 1.00 42.84 124 GLN A C 1
ATOM 1059 O O . GLN A 1 124 ? 1.466 18.398 -18.281 1.00 42.84 124 GLN A O 1
ATOM 1064 N N . ILE A 1 125 ? 1.649 20.440 -19.241 1.00 50.53 125 ILE A N 1
ATOM 1065 C CA . ILE A 1 125 ? 0.998 21.245 -18.201 1.00 50.53 125 ILE A CA 1
ATOM 1066 C C . ILE A 1 125 ? -0.405 21.564 -18.709 1.00 50.53 125 ILE A C 1
ATOM 1068 O O . ILE A 1 125 ? -0.505 21.926 -19.905 1.00 50.53 125 ILE A O 1
#

Foldseek 3Di:
DPCVVVVPDLQWDKFQAFPPPRDTDHPCCQQVDDDVNHDDFDFQQDFDPCVDPVRVPPGPRGGQWDWDDDPVDTDTDGPDIDTHHPPVVVVVVLCPDDCSVVVVVVVVPDPDDPPAPADPPPGDD

pLDDT: mean 82.23, std 13.97, range [42.84, 96.94]

Secondary structure (DSSP, 8-state):
-HHHHTT----EEEEEB-TTT--B--HHHHHS-EETTEE-PPBP--BTTTTSTTTTT-B---B-EEEEE-SSSEEEEES-EEEEE-HHHHHHHHHTSTTHHHHHTGGGG----TT----SSS---

Organism: NCBI:txid1348612